Protein AF-A0A2G2GEZ8-F1 (afdb_monomer)

Sequence (129 aa):
MWFRANVLAQRPDFINDCNCSLCEKSGGAWGYFDTASVEVSGQTQPYIRQDMESPAIALHFCAKCGVTTHWVLIKKPKRTPSASKTCGVNMNIFDCADLAGVEIRFPEGRSWDGVGQYAYRKSPTIIGE

Foldseek 3Di:
DAPPPDQDPDAALAWEQEPAPVCVVLVATWRKDFLVSDDDDADWDWDFDPPAPDTQWTWIAHPPPRRTFKIAGPDQDPVCNVCNRMIITGCVSHDLVSQAQHKYFYWHNHPDNPDDDTDGPDDIDGRPD

Nearest PDB structures (foldseek):
  7sfz-assembly2_C  TM=4.928E-01  e=2.362E-01  Homo sapiens
  7sfz-assembly3_E  TM=4.846E-01  e=5.646E-01  Homo sapiens
  7sfz-assembly3_F  TM=4.576E-01  e=3.652E-01  Homo sapiens
  7sfz-assembly4_G  TM=4.411E-01  e=3.886E-01  Homo sapiens
  7sfz-assembly1_B  TM=4.085E-01  e=8.729E-01  Homo sapiens

Solvent-accessible surface area (backbone atoms only — not comparable to full-atom values): 7667 Å² total; per-residue (Å²): 136,77,80,72,55,71,78,72,92,65,75,45,88,40,28,41,45,30,56,16,75,68,31,53,76,52,65,39,26,33,24,63,44,51,49,92,79,57,85,83,86,78,68,65,42,77,46,66,70,80,93,47,98,74,64,49,48,32,42,29,20,34,73,86,78,63,52,54,46,35,35,42,62,76,48,76,42,88,89,43,63,84,55,56,50,41,26,32,38,30,51,76,67,46,60,68,80,78,44,50,72,32,39,37,35,28,40,33,38,68,86,46,90,84,64,91,79,70,55,64,75,50,84,66,48,52,38,89,113

Mean predicted aligned error: 5.28 Å

Secondary structure (DSSP, 8-state):
--------SS--SEEE---SHHHHHHT--EEEEEGGG----S-EEEE--SSSSS--EEEEEETTT--EEEEEESS--SS-GGGGGEEEEEGGGS-TTTTTTPEEEEEE-SS--SSS--EEEEEEEETT-

Structure (mmCIF, N/CA/C/O backbone):
data_AF-A0A2G2GEZ8-F1
#
_entry.id   AF-A0A2G2GEZ8-F1
#
loop_
_atom_site.group_PDB
_atom_site.id
_atom_site.type_symbol
_atom_site.label_atom_id
_atom_site.label_alt_id
_atom_site.label_comp_id
_atom_site.label_asym_id
_atom_site.label_entity_id
_atom_site.label_seq_id
_atom_site.pdbx_PDB_ins_code
_atom_site.Cartn_x
_atom_site.Cartn_y
_atom_site.Cartn_z
_atom_site.occupancy
_atom_site.B_iso_or_equiv
_atom_site.auth_seq_id
_atom_site.auth_comp_id
_atom_site.auth_asym_id
_atom_site.auth_atom_id
_atom_site.pdbx_PDB_model_num
ATOM 1 N N . MET A 1 1 ? -3.459 0.478 22.946 1.00 27.45 1 MET A N 1
ATOM 2 C CA . MET A 1 1 ? -4.716 0.756 22.223 1.00 27.45 1 MET A CA 1
ATOM 3 C C . MET A 1 1 ? -4.459 0.381 20.777 1.00 27.45 1 MET A C 1
ATOM 5 O O . MET A 1 1 ? -3.917 1.178 20.025 1.00 27.45 1 MET A O 1
ATOM 9 N N . TRP A 1 2 ? -4.656 -0.901 20.479 1.00 26.73 2 TRP A N 1
ATOM 10 C CA . TRP A 1 2 ? -4.484 -1.450 19.141 1.00 26.73 2 TRP A 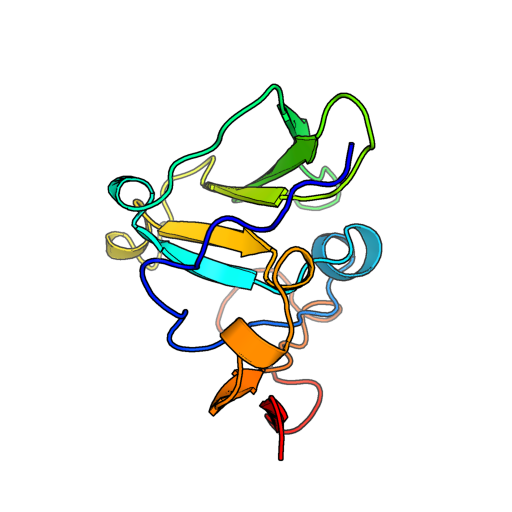CA 1
ATOM 11 C C . TRP A 1 2 ? -5.633 -0.944 18.277 1.00 26.73 2 TRP A C 1
ATOM 13 O O . TRP A 1 2 ? -6.767 -0.868 18.756 1.00 26.73 2 TRP A O 1
ATOM 23 N N . PHE A 1 3 ? -5.332 -0.576 17.036 1.00 35.69 3 PHE A N 1
ATOM 24 C CA . PHE A 1 3 ? -6.347 -0.478 16.002 1.00 35.69 3 PHE A CA 1
ATOM 25 C C . PHE A 1 3 ? -6.986 -1.867 15.924 1.00 35.69 3 PHE A C 1
ATOM 27 O O . PHE A 1 3 ? -6.358 -2.802 15.443 1.00 35.69 3 PHE A O 1
ATOM 34 N N . ARG A 1 4 ? -8.196 -2.037 16.467 1.00 40.06 4 ARG A N 1
ATOM 35 C CA . ARG A 1 4 ? -9.082 -3.069 15.932 1.00 40.06 4 ARG A CA 1
ATOM 36 C C . ARG A 1 4 ? -9.268 -2.648 14.488 1.00 40.06 4 ARG A C 1
ATOM 38 O O . ARG A 1 4 ? -9.786 -1.553 14.266 1.00 40.06 4 ARG A O 1
ATOM 45 N N . ALA A 1 5 ? -8.712 -3.420 13.561 1.00 44.69 5 ALA A N 1
ATOM 46 C CA . ALA A 1 5 ? -8.925 -3.210 12.147 1.00 44.69 5 ALA A CA 1
ATOM 47 C C . ALA A 1 5 ? -10.439 -3.092 11.961 1.00 44.69 5 ALA A C 1
ATOM 49 O O . ALA A 1 5 ? -11.186 -4.029 12.237 1.00 44.69 5 ALA A O 1
ATOM 50 N N . ASN A 1 6 ? -10.913 -1.884 11.658 1.00 50.84 6 ASN A N 1
ATOM 51 C CA . ASN A 1 6 ? -12.299 -1.714 11.275 1.00 50.84 6 ASN A CA 1
ATOM 52 C C . ASN A 1 6 ? -12.509 -2.639 10.077 1.00 50.84 6 ASN A C 1
ATOM 54 O O . ASN A 1 6 ? -11.678 -2.654 9.169 1.00 50.84 6 ASN A O 1
ATOM 58 N N . VAL A 1 7 ? -13.580 -3.427 10.136 1.00 56.88 7 VAL A N 1
ATOM 59 C CA . VAL A 1 7 ? -14.004 -4.365 9.094 1.00 56.88 7 VAL A CA 1
ATOM 60 C C . VAL A 1 7 ? -13.748 -3.759 7.714 1.00 56.88 7 VAL A C 1
ATOM 62 O O . VAL A 1 7 ? -14.213 -2.653 7.426 1.00 56.88 7 VAL A O 1
ATOM 65 N N . LEU A 1 8 ? -13.005 -4.476 6.866 1.00 67.06 8 LEU A N 1
ATOM 66 C CA . LEU A 1 8 ? -12.856 -4.119 5.457 1.00 67.06 8 LEU A CA 1
ATOM 67 C C . LEU A 1 8 ? -14.249 -4.094 4.823 1.00 67.06 8 LEU A C 1
ATOM 69 O O . LEU A 1 8 ? -14.863 -5.141 4.635 1.00 67.06 8 LEU A O 1
ATOM 73 N N . ALA A 1 9 ? -14.745 -2.904 4.474 1.00 76.00 9 ALA A N 1
ATOM 74 C CA . ALA A 1 9 ? -16.021 -2.765 3.769 1.00 76.00 9 ALA A CA 1
ATOM 75 C C . ALA A 1 9 ? -16.006 -3.506 2.418 1.00 76.00 9 ALA A C 1
ATOM 77 O O . ALA A 1 9 ? -17.037 -3.983 1.950 1.00 76.00 9 ALA A O 1
ATOM 78 N N . GLN A 1 10 ? -14.821 -3.624 1.816 1.00 84.44 10 GLN A N 1
ATOM 79 C CA . GLN A 1 10 ? -14.565 -4.382 0.603 1.00 84.44 10 GLN A CA 1
ATOM 80 C C . GLN A 1 10 ? -13.171 -5.017 0.683 1.00 84.44 10 GLN A C 1
ATOM 82 O O . GLN A 1 10 ? -12.206 -4.357 1.069 1.00 84.44 10 GLN A O 1
ATOM 87 N N . ARG A 1 11 ? -13.056 -6.292 0.296 1.00 91.31 11 ARG A N 1
ATOM 88 C CA . ARG A 1 11 ? -11.755 -6.957 0.121 1.00 91.31 11 ARG A CA 1
ATOM 89 C C . ARG A 1 11 ? -11.060 -6.445 -1.143 1.00 91.31 11 ARG A C 1
ATOM 91 O O . ARG A 1 11 ? -11.752 -6.151 -2.117 1.00 91.31 11 ARG A O 1
ATOM 98 N N . PRO A 1 12 ? -9.720 -6.363 -1.167 1.00 94.44 12 PRO A N 1
ATOM 99 C CA . PRO A 1 12 ? -9.024 -6.076 -2.411 1.00 94.44 12 PRO A CA 1
ATOM 100 C C . PRO A 1 12 ? -9.164 -7.260 -3.378 1.00 94.44 12 PRO A C 1
ATOM 102 O O . PRO A 1 12 ? -9.237 -8.410 -2.945 1.00 94.44 12 PRO A O 1
ATOM 105 N N . ASP A 1 13 ? -9.128 -6.987 -4.682 1.00 95.06 13 ASP A N 1
ATOM 106 C CA . ASP A 1 13 ? -9.143 -8.042 -5.707 1.00 95.06 13 ASP A CA 1
ATOM 107 C C . ASP A 1 13 ? -7.917 -8.967 -5.596 1.00 95.06 13 ASP A C 1
ATOM 109 O O . ASP A 1 13 ? -7.992 -10.164 -5.855 1.00 95.06 13 ASP A O 1
ATOM 113 N N . PHE A 1 14 ? -6.771 -8.395 -5.222 1.00 97.00 14 PHE A N 1
ATOM 114 C CA . PHE A 1 14 ? -5.518 -9.091 -4.950 1.00 97.00 14 PHE A CA 1
ATOM 115 C C . PHE A 1 14 ? -4.603 -8.207 -4.095 1.00 97.00 14 PHE A C 1
ATOM 117 O O . PHE A 1 14 ? -4.795 -6.991 -3.980 1.00 97.00 14 PHE A O 1
ATOM 124 N N . ILE A 1 15 ? -3.561 -8.816 -3.540 1.00 98.00 15 ILE A N 1
ATOM 125 C CA . ILE A 1 15 ? -2.523 -8.161 -2.746 1.00 98.00 15 ILE A CA 1
ATOM 126 C C . ILE A 1 15 ? -1.199 -8.259 -3.492 1.00 98.00 15 ILE A C 1
ATOM 128 O O . ILE A 1 15 ? -0.824 -9.335 -3.946 1.00 98.00 15 ILE A O 1
ATOM 132 N N . ASN A 1 16 ? -0.456 -7.159 -3.592 1.00 97.94 16 ASN A N 1
ATOM 133 C CA . ASN A 1 16 ? 0.929 -7.190 -4.063 1.00 97.94 16 ASN A 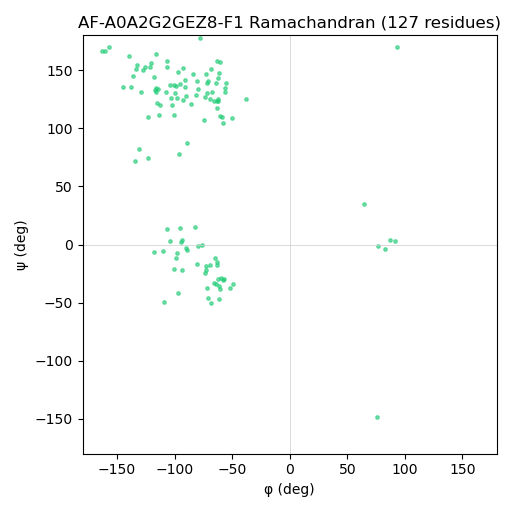CA 1
ATOM 134 C C . ASN A 1 16 ? 1.906 -7.133 -2.881 1.00 97.94 16 ASN A C 1
ATOM 136 O O . ASN A 1 16 ? 2.062 -6.083 -2.254 1.00 97.94 16 ASN A O 1
ATOM 140 N N . ASP A 1 17 ? 2.615 -8.236 -2.646 1.00 97.94 17 ASP A N 1
ATOM 141 C CA . ASP A 1 17 ? 3.770 -8.339 -1.745 1.00 97.94 17 ASP A CA 1
ATOM 142 C C . ASP A 1 17 ? 5.076 -8.203 -2.556 1.00 97.94 17 ASP A C 1
ATOM 144 O O . ASP A 1 17 ? 5.747 -9.172 -2.945 1.00 97.94 17 ASP A O 1
ATOM 148 N N . CYS A 1 18 ? 5.388 -6.952 -2.892 1.00 96.94 18 CYS A N 1
ATOM 149 C CA . CYS A 1 18 ? 6.550 -6.576 -3.690 1.00 96.94 18 CYS A CA 1
ATOM 150 C C . CYS A 1 18 ? 7.829 -6.537 -2.840 1.00 96.94 18 CYS A C 1
ATOM 152 O O . CYS A 1 18 ? 7.830 -6.014 -1.730 1.00 96.94 18 CYS A O 1
ATOM 154 N N . ASN A 1 19 ? 8.953 -6.997 -3.394 1.00 97.25 19 ASN A N 1
ATOM 155 C CA . ASN A 1 19 ? 10.255 -7.003 -2.709 1.00 97.25 19 ASN A CA 1
ATOM 156 C C . ASN A 1 19 ? 11.157 -5.788 -3.013 1.00 97.25 19 ASN A C 1
ATOM 158 O O . ASN A 1 19 ? 12.360 -5.839 -2.745 1.00 97.25 19 ASN A O 1
ATOM 162 N N . CYS A 1 20 ? 10.636 -4.706 -3.603 1.00 94.31 20 CYS A N 1
ATOM 163 C CA . CYS A 1 20 ? 11.450 -3.505 -3.799 1.00 94.31 20 CYS A CA 1
ATOM 164 C C . CYS A 1 20 ? 11.871 -2.907 -2.446 1.00 94.31 20 CYS A C 1
ATOM 166 O O . CYS A 1 20 ? 11.195 -3.103 -1.434 1.00 94.31 20 CYS A O 1
ATOM 168 N N . SER A 1 21 ? 12.953 -2.121 -2.435 1.00 93.94 21 SER A N 1
ATOM 169 C CA . SER A 1 21 ? 13.508 -1.533 -1.205 1.00 93.94 21 SER A CA 1
ATOM 170 C C . SER A 1 21 ? 12.470 -0.774 -0.370 1.00 93.94 21 SER A C 1
ATOM 172 O O . SER A 1 21 ? 12.512 -0.849 0.854 1.00 93.94 21 SER A O 1
ATOM 174 N N . LEU A 1 22 ? 11.531 -0.070 -1.012 1.00 94.75 22 LEU A N 1
ATOM 175 C CA . LEU A 1 22 ? 10.455 0.640 -0.322 1.00 94.75 22 LEU A CA 1
ATOM 176 C C . LEU A 1 22 ? 9.459 -0.328 0.334 1.00 94.75 22 LEU A C 1
ATOM 178 O O . LEU A 1 22 ? 9.148 -0.156 1.508 1.00 94.75 22 LEU A O 1
ATOM 182 N N . CYS A 1 23 ? 8.943 -1.318 -0.402 1.00 96.06 23 CYS A N 1
ATOM 183 C CA . CYS A 1 23 ? 7.882 -2.209 0.089 1.00 96.06 23 CYS A CA 1
ATOM 184 C C . CYS A 1 23 ? 8.405 -3.159 1.170 1.00 96.06 23 CYS A C 1
ATOM 186 O O . CYS A 1 23 ? 7.809 -3.251 2.239 1.00 96.06 23 CYS A O 1
ATOM 188 N N . GLU A 1 24 ? 9.565 -3.775 0.939 1.00 95.75 24 GLU A N 1
ATOM 189 C CA . GLU A 1 24 ? 10.181 -4.710 1.883 1.00 95.75 24 GLU A CA 1
ATOM 190 C C . GLU A 1 24 ? 10.509 -4.024 3.219 1.00 95.75 24 GLU A C 1
ATOM 192 O O . GLU A 1 24 ? 10.140 -4.519 4.281 1.00 95.75 24 GLU A O 1
ATOM 197 N N . LYS A 1 25 ? 11.130 -2.835 3.187 1.00 95.94 25 LYS A N 1
ATOM 198 C CA . LYS A 1 25 ? 11.514 -2.107 4.413 1.00 95.94 25 LYS A CA 1
ATOM 199 C C . LYS A 1 25 ? 10.336 -1.468 5.144 1.00 95.94 25 LYS A C 1
ATOM 201 O O . LYS A 1 25 ? 10.438 -1.220 6.340 1.00 95.94 25 LYS A O 1
ATOM 206 N N . SER A 1 26 ? 9.246 -1.171 4.439 1.00 96.56 26 SER A N 1
ATOM 207 C CA . SER A 1 26 ? 8.030 -0.615 5.048 1.00 96.56 26 SER A CA 1
ATOM 208 C C . SER A 1 26 ? 7.048 -1.688 5.525 1.00 96.56 26 SER A C 1
ATOM 210 O O . SER A 1 26 ? 6.039 -1.332 6.137 1.00 96.56 26 SER A O 1
ATOM 212 N N . GLY A 1 27 ? 7.326 -2.973 5.262 1.00 96.62 27 GLY A N 1
ATOM 213 C CA . GLY A 1 27 ? 6.413 -4.079 5.562 1.00 96.62 27 GLY A CA 1
ATOM 214 C C . GLY A 1 27 ? 5.112 -4.000 4.759 1.00 96.62 27 GLY A C 1
ATOM 215 O O . GLY A 1 27 ? 4.039 -4.295 5.290 1.00 96.62 27 GLY A O 1
ATOM 216 N N . GLY A 1 28 ? 5.190 -3.514 3.520 1.00 96.81 28 GLY A N 1
ATOM 217 C CA . GLY A 1 28 ? 4.031 -3.238 2.680 1.00 96.81 28 GLY A CA 1
ATOM 218 C C . GLY A 1 28 ? 3.550 -4.455 1.894 1.00 96.81 28 GLY A C 1
ATOM 219 O O . GLY A 1 28 ? 4.278 -4.957 1.041 1.00 96.81 28 GLY A O 1
ATOM 220 N N . ALA A 1 29 ? 2.294 -4.847 2.114 1.00 97.75 29 ALA A N 1
ATOM 221 C CA . ALA A 1 29 ? 1.546 -5.764 1.257 1.00 97.75 29 ALA A CA 1
ATOM 222 C C . ALA A 1 29 ? 0.265 -5.054 0.796 1.00 97.75 29 ALA A C 1
ATOM 224 O O . ALA A 1 29 ? -0.608 -4.757 1.605 1.00 97.75 29 ALA A O 1
ATOM 225 N N . TRP A 1 30 ? 0.167 -4.696 -0.484 1.00 97.81 30 TRP A N 1
ATOM 226 C CA . TRP A 1 30 ? -0.771 -3.654 -0.920 1.00 97.81 30 TRP A CA 1
ATOM 227 C C . TRP A 1 30 ? -2.036 -4.209 -1.565 1.00 97.81 30 TRP A C 1
ATOM 229 O O . TRP A 1 30 ? -1.950 -4.848 -2.613 1.00 97.81 30 TRP A O 1
ATOM 239 N N . GLY A 1 31 ? -3.193 -3.892 -0.983 1.00 96.25 31 GLY A N 1
ATOM 240 C CA . GLY A 1 31 ? -4.495 -3.949 -1.652 1.00 96.25 31 GLY A CA 1
ATOM 241 C C . GLY A 1 31 ? -4.813 -2.594 -2.287 1.00 96.25 31 GLY A C 1
ATOM 242 O O . GLY A 1 31 ? -4.481 -1.561 -1.704 1.00 96.25 31 GLY A O 1
ATOM 243 N N . TYR A 1 32 ? -5.416 -2.583 -3.474 1.00 94.19 32 TYR A N 1
ATOM 244 C CA . TYR A 1 32 ? -5.619 -1.371 -4.276 1.00 94.19 32 TYR A CA 1
ATOM 245 C C . TYR A 1 32 ? -7.083 -0.941 -4.265 1.00 94.19 32 TYR A C 1
ATOM 247 O O . TYR A 1 32 ? -7.964 -1.755 -4.525 1.00 94.19 32 TYR A O 1
ATOM 255 N N . PHE A 1 33 ? -7.327 0.342 -4.008 1.00 91.75 33 PHE A N 1
ATOM 256 C CA . PHE A 1 33 ? -8.673 0.902 -3.869 1.00 91.75 33 PHE A CA 1
ATOM 257 C C . PHE A 1 33 ? -8.767 2.268 -4.549 1.00 91.75 33 PHE A C 1
ATOM 259 O O . PHE A 1 33 ? -7.745 2.916 -4.802 1.00 91.75 33 PHE A O 1
ATOM 266 N N . ASP A 1 34 ? -9.990 2.728 -4.822 1.00 89.62 34 ASP A N 1
ATOM 267 C CA . ASP A 1 34 ? -10.204 4.142 -5.123 1.00 89.62 34 ASP A CA 1
ATOM 268 C C . ASP A 1 34 ? -9.937 4.952 -3.846 1.00 89.62 34 ASP A C 1
ATOM 270 O O . ASP A 1 34 ? -10.451 4.647 -2.773 1.00 89.62 34 ASP A O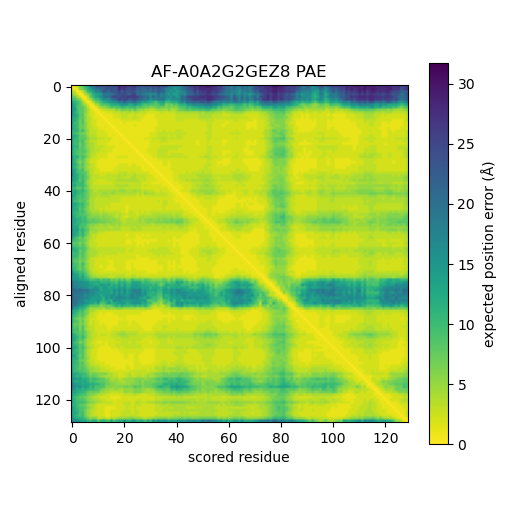 1
ATOM 274 N N . THR A 1 35 ? -9.137 6.007 -3.952 1.00 87.06 35 THR A N 1
ATOM 275 C CA . THR A 1 35 ? -8.902 6.967 -2.866 1.00 87.06 35 THR A CA 1
ATOM 276 C C . THR A 1 35 ? -10.189 7.468 -2.211 1.00 87.06 35 THR A C 1
ATOM 278 O O . THR A 1 35 ? -10.193 7.688 -1.006 1.00 87.06 35 THR A O 1
ATOM 281 N N . ALA A 1 36 ? -11.281 7.623 -2.965 1.00 87.31 36 ALA A N 1
ATOM 282 C CA . ALA A 1 36 ? -12.569 8.060 -2.434 1.00 87.31 36 ALA A CA 1
ATOM 283 C C . ALA A 1 36 ? -13.294 6.985 -1.602 1.00 87.31 36 ALA A C 1
ATOM 285 O O . ALA A 1 36 ? -14.195 7.331 -0.841 1.00 87.31 36 ALA A O 1
ATOM 286 N N . SER A 1 37 ? -12.923 5.705 -1.728 1.00 86.62 37 SER A N 1
ATOM 287 C CA . SER A 1 37 ? -13.494 4.607 -0.934 1.00 86.62 37 SER A CA 1
ATOM 288 C C . SER A 1 37 ? -12.674 4.273 0.314 1.00 86.62 37 SER A C 1
ATOM 290 O O . SER A 1 37 ? -13.013 3.328 1.023 1.00 86.62 37 SER A O 1
ATOM 292 N N . VAL A 1 38 ? -11.584 5.001 0.576 1.00 88.56 38 VAL A N 1
ATOM 293 C CA . VAL A 1 38 ? -10.696 4.760 1.718 1.00 88.56 38 VAL A CA 1
ATOM 294 C C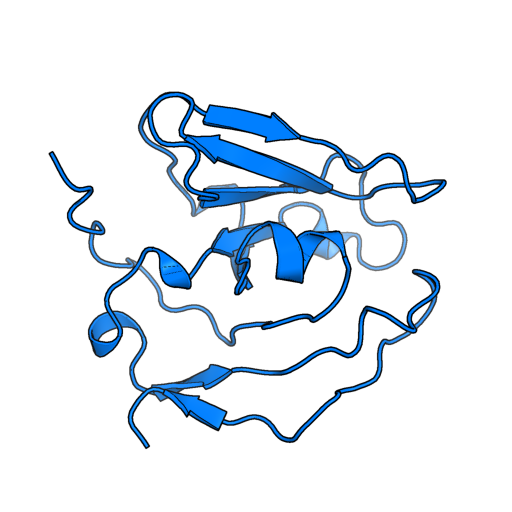 . VAL A 1 38 ? -10.780 5.922 2.696 1.00 88.56 38 VAL A C 1
ATOM 296 O O . VAL A 1 38 ? -10.427 7.055 2.377 1.00 88.56 38 VAL A O 1
ATOM 299 N N . GLU A 1 39 ? -11.187 5.618 3.925 1.00 89.12 39 GLU A N 1
ATOM 300 C CA . GLU A 1 39 ? -11.141 6.554 5.043 1.00 89.12 39 GLU A CA 1
ATOM 301 C C . GLU A 1 39 ? -9.915 6.269 5.917 1.00 89.12 39 GLU A C 1
ATOM 303 O O . GLU A 1 39 ? -9.670 5.133 6.328 1.00 89.12 39 GLU A O 1
ATOM 308 N N . VAL A 1 40 ? -9.138 7.311 6.220 1.00 88.56 40 VAL A N 1
ATOM 309 C CA . VAL A 1 40 ? -7.969 7.221 7.101 1.00 88.56 40 VAL A CA 1
ATOM 310 C C . VAL A 1 40 ? -8.240 8.023 8.364 1.00 88.56 40 VAL A C 1
ATOM 312 O O . VAL A 1 40 ? -8.282 9.251 8.342 1.00 88.56 40 VAL A O 1
ATOM 315 N N . SER A 1 41 ? -8.379 7.324 9.486 1.00 86.88 41 SER A N 1
ATOM 316 C CA . SER A 1 41 ? -8.528 7.942 10.802 1.00 86.88 41 SER A CA 1
ATOM 317 C C . SER A 1 41 ? -7.184 8.052 11.529 1.00 86.88 41 SER A C 1
ATOM 319 O O . SER A 1 41 ? -6.415 7.088 11.576 1.00 86.88 41 SER A O 1
ATOM 321 N N . GLY A 1 42 ? -6.944 9.189 12.182 1.00 90.06 42 GLY A N 1
ATOM 322 C CA . GLY A 1 42 ? -5.730 9.443 12.961 1.00 90.06 42 GLY A CA 1
ATOM 323 C C . GLY A 1 42 ? -4.623 10.147 12.169 1.00 90.06 42 GLY A C 1
ATOM 324 O O . GLY A 1 42 ? -4.699 10.329 10.958 1.00 90.06 42 GLY A O 1
ATOM 325 N N . GLN A 1 43 ? -3.583 10.588 12.879 1.00 94.12 43 GLN A N 1
ATOM 326 C CA . GLN A 1 43 ? -2.482 11.343 12.279 1.00 94.12 43 GLN A CA 1
ATOM 327 C C . GLN A 1 43 ? -1.466 10.416 11.606 1.00 94.12 43 GLN A C 1
ATOM 329 O O . GLN A 1 43 ? -0.937 9.488 12.229 1.00 94.12 43 GLN A O 1
ATOM 334 N N . THR A 1 44 ? -1.145 10.713 10.346 1.00 96.94 44 THR A N 1
ATOM 335 C CA . THR A 1 44 ? -0.096 10.024 9.586 1.00 96.94 44 THR A CA 1
ATOM 336 C C . THR A 1 44 ? 0.987 10.996 9.136 1.00 96.94 44 THR A C 1
ATOM 338 O O . THR A 1 44 ? 0.750 12.199 9.037 1.00 96.94 44 THR A O 1
ATOM 341 N N . GLN A 1 45 ? 2.180 10.466 8.882 1.00 97.88 45 GLN A N 1
ATOM 342 C CA . GLN A 1 45 ? 3.300 11.192 8.290 1.00 97.88 45 GLN A CA 1
ATOM 343 C C . GLN A 1 45 ? 3.648 10.572 6.932 1.00 97.88 45 GLN A C 1
ATOM 345 O O . GLN A 1 45 ? 3.701 9.342 6.839 1.00 97.88 45 GLN A O 1
ATOM 350 N N . PRO A 1 46 ? 3.861 11.384 5.882 1.00 97.56 46 PRO A N 1
ATOM 351 C CA . PRO A 1 46 ? 4.275 10.889 4.580 1.00 97.56 46 PRO A CA 1
ATOM 352 C C . PRO A 1 46 ? 5.795 10.697 4.501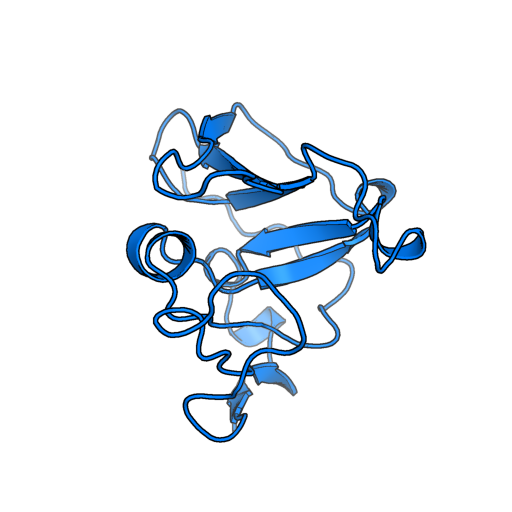 1.00 97.56 46 PRO A C 1
ATOM 354 O O . PRO A 1 46 ? 6.579 11.480 5.036 1.00 97.56 46 PRO A O 1
ATOM 357 N N . TYR A 1 47 ? 6.213 9.696 3.736 1.00 97.19 47 TYR A N 1
ATOM 358 C CA . TYR A 1 47 ? 7.584 9.479 3.299 1.00 97.19 47 TYR A CA 1
ATOM 359 C C . TYR A 1 47 ? 7.615 9.281 1.784 1.00 97.19 47 TYR A C 1
ATOM 361 O O . TYR A 1 47 ? 6.864 8.477 1.230 1.00 97.19 47 TYR A O 1
ATOM 369 N N . ILE A 1 48 ? 8.507 10.002 1.107 1.00 95.88 48 ILE A N 1
ATOM 370 C CA . ILE A 1 48 ? 8.765 9.841 -0.324 1.00 95.88 48 ILE A CA 1
ATOM 371 C C . ILE A 1 48 ? 10.198 9.342 -0.468 1.00 95.88 48 ILE A C 1
ATOM 373 O O . ILE A 1 48 ? 11.141 9.987 -0.007 1.00 95.88 48 ILE A O 1
ATOM 377 N N . ARG A 1 49 ? 10.355 8.180 -1.105 1.00 92.00 49 ARG A N 1
ATOM 378 C CA . ARG A 1 49 ? 11.668 7.580 -1.357 1.00 92.00 49 ARG A CA 1
ATOM 379 C C . ARG A 1 49 ? 12.527 8.488 -2.245 1.00 92.00 49 ARG A C 1
ATOM 381 O O . ARG A 1 49 ? 12.009 9.116 -3.165 1.00 92.00 49 ARG A O 1
ATOM 388 N N . GLN A 1 50 ? 13.830 8.525 -1.982 1.00 90.62 50 GLN A N 1
ATOM 389 C CA . GLN A 1 50 ? 14.796 9.371 -2.705 1.00 90.62 50 GLN A CA 1
ATOM 390 C C . GLN A 1 50 ? 15.763 8.573 -3.591 1.00 90.62 50 GLN A C 1
ATOM 392 O O . GLN A 1 50 ? 16.533 9.150 -4.346 1.00 90.62 50 GLN A O 1
ATOM 397 N N . ASP A 1 51 ? 15.710 7.245 -3.528 1.00 87.88 51 ASP A N 1
ATOM 398 C CA . ASP A 1 51 ? 16.521 6.314 -4.323 1.00 87.88 51 ASP A CA 1
ATOM 399 C C . ASP A 1 51 ? 15.949 6.069 -5.735 1.00 87.88 51 ASP A C 1
ATOM 401 O O . ASP A 1 51 ? 16.332 5.114 -6.403 1.00 87.88 51 ASP A O 1
ATOM 405 N N . MET A 1 52 ? 15.015 6.908 -6.194 1.00 82.38 52 MET A N 1
ATOM 406 C CA . MET A 1 52 ? 14.405 6.841 -7.523 1.00 82.38 52 MET A CA 1
ATOM 407 C C . MET A 1 52 ? 14.290 8.253 -8.100 1.00 82.38 52 MET A C 1
ATOM 409 O O . MET A 1 52 ? 13.830 9.155 -7.407 1.00 82.38 52 MET A O 1
ATOM 413 N N . GLU A 1 53 ? 14.649 8.444 -9.373 1.00 83.94 53 GLU A N 1
ATOM 414 C CA . GLU A 1 53 ? 14.612 9.761 -10.036 1.00 83.94 53 GLU A CA 1
ATOM 415 C C . GLU A 1 53 ? 13.196 10.362 -10.061 1.00 83.94 53 GLU A C 1
ATOM 417 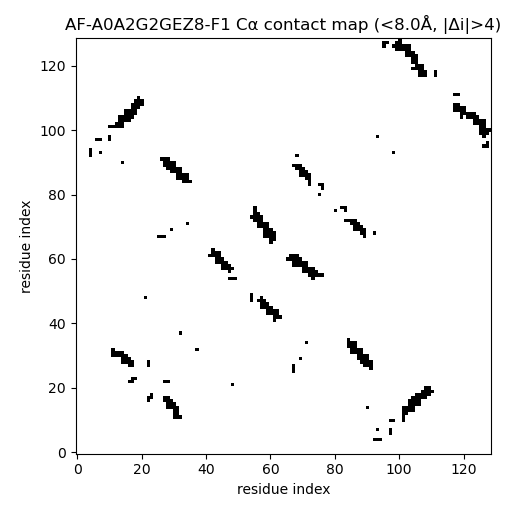O O . GLU A 1 53 ? 12.989 11.558 -9.857 1.00 83.94 53 GLU A O 1
ATOM 422 N N . SER A 1 54 ? 12.185 9.515 -10.273 1.00 83.88 54 SER A N 1
ATOM 423 C CA . SER A 1 54 ? 10.789 9.937 -10.281 1.00 83.88 54 SER A CA 1
ATOM 424 C C . SER A 1 54 ? 9.918 9.037 -9.401 1.00 83.88 54 SER A C 1
ATOM 426 O O . SER A 1 54 ? 9.206 8.179 -9.932 1.00 83.88 54 SER A O 1
ATOM 428 N N . PRO A 1 55 ? 9.883 9.269 -8.076 1.00 87.38 55 PRO A N 1
ATOM 429 C CA . PRO A 1 55 ? 8.972 8.554 -7.196 1.00 87.38 55 PRO A CA 1
ATOM 430 C C . PRO A 1 55 ? 7.518 8.886 -7.560 1.00 87.38 55 PRO A C 1
ATOM 432 O O . PRO A 1 55 ? 7.179 10.032 -7.878 1.00 87.38 55 PRO A O 1
ATOM 435 N N . ALA A 1 56 ? 6.665 7.862 -7.541 1.00 87.31 56 ALA A N 1
ATOM 436 C CA . ALA A 1 56 ? 5.253 7.972 -7.908 1.00 87.31 56 ALA A CA 1
ATOM 437 C C . ALA A 1 56 ? 4.313 8.054 -6.698 1.00 87.31 56 ALA A C 1
ATOM 439 O O . ALA A 1 56 ? 3.195 8.549 -6.838 1.00 87.31 56 ALA A O 1
ATOM 440 N N . ILE A 1 57 ? 4.764 7.597 -5.524 1.00 92.44 57 ILE A N 1
ATOM 441 C CA . ILE A 1 57 ? 3.940 7.478 -4.319 1.00 92.44 57 ILE A CA 1
ATOM 442 C C . ILE A 1 57 ? 4.571 8.167 -3.106 1.00 92.44 57 ILE A C 1
ATOM 444 O O . ILE A 1 57 ? 5.797 8.223 -2.985 1.00 92.44 57 ILE A O 1
ATOM 448 N N . ALA A 1 58 ? 3.717 8.640 -2.202 1.00 95.88 58 ALA A N 1
ATOM 449 C CA . ALA A 1 58 ? 4.056 8.934 -0.815 1.00 95.88 58 ALA A CA 1
ATOM 450 C C . ALA A 1 58 ? 3.501 7.811 0.061 1.00 95.88 58 ALA A C 1
ATOM 452 O O . ALA A 1 58 ? 2.316 7.491 -0.016 1.00 95.88 58 ALA A O 1
ATOM 453 N N . LEU A 1 59 ? 4.361 7.213 0.876 1.00 97.06 59 LEU A N 1
ATOM 454 C CA . LEU A 1 59 ? 4.012 6.162 1.821 1.00 97.06 59 LEU A CA 1
ATOM 455 C C . LEU A 1 59 ? 3.692 6.795 3.175 1.00 97.06 59 LEU A C 1
ATOM 457 O O . LEU A 1 59 ? 4.503 7.538 3.719 1.00 97.06 59 LEU A O 1
ATOM 461 N N . HIS A 1 60 ? 2.511 6.523 3.709 1.00 97.81 60 HIS A N 1
ATOM 462 C CA . HIS A 1 60 ? 2.028 7.060 4.971 1.00 97.81 60 HIS A CA 1
ATOM 463 C C . HIS A 1 60 ? 2.175 6.035 6.093 1.00 97.81 60 HIS A C 1
ATOM 465 O O . HIS A 1 60 ? 1.843 4.856 5.943 1.00 97.81 60 HIS A O 1
ATOM 471 N N . PHE A 1 61 ? 2.623 6.513 7.250 1.00 97.75 61 PHE A N 1
ATOM 472 C CA . PHE A 1 61 ? 2.728 5.728 8.476 1.00 97.75 61 PHE A CA 1
ATOM 473 C C . PHE A 1 61 ? 2.140 6.484 9.668 1.00 97.75 61 PHE A C 1
AT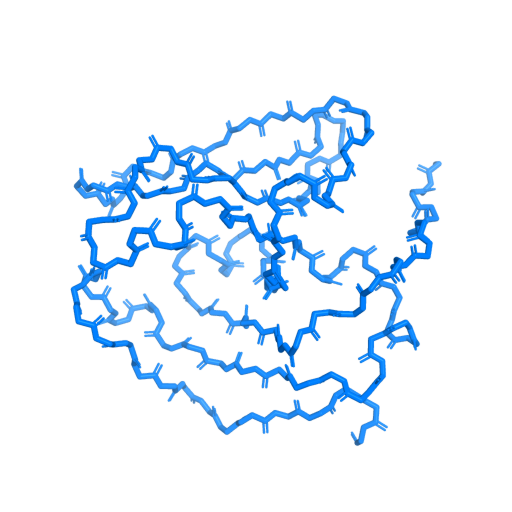OM 475 O O . PHE A 1 61 ? 2.070 7.715 9.675 1.00 97.75 61 PHE A O 1
ATOM 482 N N . CYS A 1 62 ? 1.688 5.752 10.684 1.00 96.38 62 CYS A N 1
ATOM 483 C CA . CYS A 1 62 ? 1.145 6.337 11.906 1.00 96.38 62 CYS A CA 1
ATOM 484 C C . CYS A 1 62 ? 2.216 7.166 12.628 1.00 96.38 62 CYS A C 1
ATOM 486 O O . CYS A 1 62 ? 3.266 6.638 12.996 1.00 96.38 62 CYS A O 1
ATOM 488 N N . ALA A 1 63 ? 1.918 8.435 12.917 1.00 95.25 63 ALA A N 1
ATOM 489 C CA . ALA A 1 63 ? 2.857 9.346 13.580 1.00 95.25 63 ALA A CA 1
ATOM 490 C C . ALA A 1 63 ? 3.240 8.908 15.009 1.00 95.25 63 ALA A C 1
ATOM 492 O O . ALA A 1 63 ? 4.223 9.389 15.562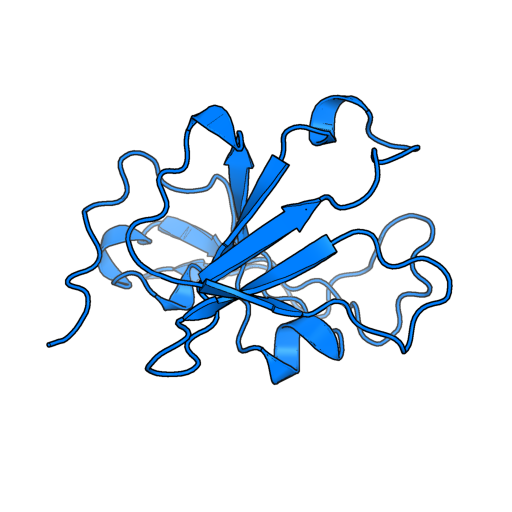 1.00 95.25 63 ALA A O 1
ATOM 493 N N . LYS A 1 64 ? 2.454 8.009 15.619 1.00 95.44 64 LYS A N 1
ATOM 494 C CA . LYS A 1 64 ? 2.637 7.554 17.003 1.00 95.44 64 LYS A CA 1
ATOM 495 C C . LYS A 1 64 ? 3.395 6.232 17.123 1.00 95.44 64 LYS A C 1
ATOM 497 O O . LYS A 1 64 ? 4.192 6.086 18.040 1.00 95.44 64 LYS A O 1
ATOM 502 N N . CYS A 1 65 ? 3.109 5.256 16.261 1.00 95.12 65 CYS A N 1
ATOM 503 C CA . CYS A 1 65 ? 3.693 3.911 16.359 1.00 95.12 65 CYS A CA 1
ATOM 504 C C . CYS A 1 65 ? 4.558 3.509 15.159 1.00 95.12 65 CYS A C 1
ATOM 506 O O . CYS A 1 65 ? 5.158 2.442 15.195 1.00 95.12 65 CYS A O 1
ATOM 508 N N . GLY A 1 66 ? 4.613 4.318 14.098 1.00 95.50 66 GLY A N 1
ATOM 509 C CA . GLY A 1 66 ? 5.423 4.030 12.913 1.00 95.50 66 GLY A CA 1
ATOM 510 C C . GLY A 1 66 ? 4.846 2.974 11.967 1.00 95.50 66 GLY A C 1
ATOM 511 O O . GLY A 1 66 ? 5.447 2.717 10.932 1.00 95.50 66 GLY A O 1
ATOM 512 N N . VAL A 1 67 ? 3.686 2.377 12.269 1.00 96.38 67 VAL A N 1
ATOM 513 C CA . VAL A 1 67 ? 3.054 1.378 11.390 1.00 96.38 67 VAL A CA 1
ATOM 514 C C . VAL A 1 67 ? 2.690 2.011 10.048 1.00 96.38 67 VAL A C 1
ATOM 516 O O . VAL A 1 67 ? 1.944 2.991 10.005 1.00 96.38 67 VAL A O 1
ATOM 519 N N . THR A 1 68 ? 3.195 1.427 8.963 1.00 97.56 68 THR A N 1
ATOM 520 C CA . THR A 1 68 ? 2.844 1.767 7.581 1.00 97.56 68 THR A CA 1
ATOM 521 C C . THR A 1 68 ? 1.388 1.416 7.296 1.00 97.56 68 THR A C 1
ATOM 523 O O . THR A 1 68 ? 1.004 0.253 7.430 1.00 97.56 68 THR A O 1
ATOM 526 N N . THR A 1 69 ? 0.588 2.391 6.861 1.00 96.44 69 THR A N 1
ATOM 527 C CA . THR A 1 69 ? -0.860 2.207 6.670 1.00 96.44 69 THR A CA 1
ATOM 528 C C . THR A 1 69 ? -1.272 2.184 5.208 1.00 96.44 69 THR A C 1
ATOM 530 O O . THR A 1 69 ? -1.995 1.286 4.794 1.00 96.44 69 THR A O 1
ATOM 533 N N . HIS A 1 70 ? -0.835 3.153 4.412 1.00 96.75 70 HIS A N 1
ATOM 534 C CA . HIS A 1 70 ? -1.247 3.279 3.017 1.00 96.75 70 HIS A CA 1
ATOM 535 C C . HIS A 1 70 ? -0.214 4.072 2.220 1.00 96.75 70 HIS A C 1
ATOM 537 O O . HIS A 1 70 ? 0.685 4.687 2.788 1.00 96.75 70 HIS A O 1
ATOM 543 N N . TRP A 1 71 ? -0.346 4.091 0.903 1.00 96.75 71 TRP A N 1
ATOM 544 C CA . TRP A 1 71 ? 0.323 5.060 0.051 1.00 96.75 71 TRP A CA 1
ATOM 545 C C . TRP A 1 71 ? -0.687 5.786 -0.826 1.00 96.75 71 TRP A C 1
ATOM 547 O O . TRP A 1 71 ? -1.734 5.244 -1.181 1.00 96.75 71 TRP A O 1
ATOM 557 N N . VAL A 1 72 ? -0.340 7.010 -1.209 1.00 94.25 72 VAL A N 1
ATOM 558 C CA . VAL A 1 72 ? -1.090 7.819 -2.176 1.00 94.25 72 VAL A CA 1
ATOM 559 C C . VAL A 1 72 ? -0.193 8.185 -3.349 1.00 94.25 72 VAL A C 1
ATOM 561 O O . VAL A 1 72 ? 1.030 8.270 -3.210 1.00 94.25 72 VAL A O 1
ATOM 564 N N . LEU A 1 73 ? -0.787 8.409 -4.519 1.00 91.88 73 LEU A N 1
ATOM 565 C CA . LEU A 1 73 ? -0.056 8.918 -5.676 1.00 91.88 73 LEU A CA 1
ATOM 566 C C . LEU A 1 73 ? 0.312 10.390 -5.467 1.00 91.88 73 LEU A C 1
ATOM 568 O O . LEU A 1 73 ? -0.547 11.216 -5.172 1.00 91.88 73 LEU A O 1
ATOM 572 N N . ILE A 1 74 ? 1.582 10.729 -5.689 1.00 90.00 74 ILE A N 1
ATOM 573 C CA . ILE A 1 74 ? 2.073 12.123 -5.683 1.00 90.00 74 ILE A CA 1
ATOM 574 C C . ILE A 1 74 ? 2.204 12.709 -7.090 1.00 90.00 74 ILE A C 1
ATOM 576 O O . ILE A 1 74 ? 2.412 13.909 -7.261 1.00 90.00 74 ILE A O 1
ATOM 580 N N . LYS A 1 75 ? 2.096 11.864 -8.119 1.00 80.19 75 LYS A N 1
ATOM 581 C CA . LYS A 1 75 ? 2.112 12.256 -9.530 1.00 80.19 75 LYS A CA 1
ATOM 582 C C . LYS A 1 75 ? 1.016 11.500 -10.266 1.00 80.19 75 LYS A C 1
ATOM 584 O O . LYS A 1 75 ? 0.773 10.329 -9.983 1.00 80.19 75 LYS A O 1
ATOM 589 N N . LYS A 1 76 ? 0.394 12.138 -11.262 1.00 71.81 76 LYS A N 1
ATOM 590 C CA . LYS A 1 76 ? -0.540 11.442 -12.154 1.00 71.81 76 LYS A CA 1
ATOM 591 C C . LYS A 1 76 ? 0.218 10.347 -12.924 1.00 71.81 76 LYS A C 1
ATOM 593 O O . LYS A 1 76 ? 1.199 10.672 -13.602 1.00 71.81 76 LYS A O 1
ATOM 598 N N . PRO A 1 77 ? -0.210 9.075 -12.854 1.00 68.62 77 PRO A N 1
ATOM 599 C CA . PRO A 1 77 ? 0.427 8.008 -13.604 1.00 68.62 77 PRO A CA 1
ATOM 600 C C . PRO A 1 77 ? 0.264 8.270 -15.104 1.00 68.62 77 PRO A C 1
ATOM 602 O O . PRO A 1 77 ? -0.848 8.307 -15.623 1.00 68.62 77 PRO A O 1
ATOM 605 N N . LYS A 1 78 ? 1.386 8.459 -15.811 1.00 62.25 78 LYS A N 1
ATOM 606 C CA . LYS A 1 78 ? 1.387 8.795 -17.247 1.00 62.25 78 LYS A CA 1
ATOM 607 C C . LYS A 1 78 ? 0.834 7.667 -18.124 1.00 62.25 78 LYS A C 1
ATOM 609 O O . LYS A 1 78 ? 0.238 7.934 -19.157 1.00 62.25 78 LYS A O 1
ATOM 614 N N . ARG A 1 79 ? 1.056 6.411 -17.721 1.00 59.22 79 ARG A N 1
ATOM 615 C CA . ARG A 1 79 ? 0.722 5.212 -18.513 1.00 59.22 79 ARG A CA 1
ATOM 616 C C . ARG A 1 79 ? -0.649 4.626 -18.192 1.00 59.22 79 ARG A C 1
ATOM 618 O O . ARG A 1 79 ? -1.218 3.931 -19.019 1.00 59.22 79 ARG A O 1
ATOM 625 N N . THR A 1 80 ? -1.179 4.922 -17.012 1.00 57.41 80 THR A N 1
ATOM 626 C CA . THR A 1 80 ? -2.481 4.435 -16.550 1.00 57.41 80 THR A CA 1
ATOM 627 C C . THR A 1 80 ? -3.258 5.598 -15.942 1.00 57.41 80 THR A C 1
ATOM 629 O O . THR A 1 80 ? -3.400 5.660 -14.723 1.00 57.41 80 THR A O 1
ATOM 632 N N . PRO A 1 81 ? -3.750 6.555 -16.754 1.00 56.62 81 PRO A N 1
ATOM 633 C CA . PRO A 1 81 ? -4.465 7.724 -16.241 1.00 56.62 81 PRO A CA 1
ATOM 634 C C . PRO A 1 81 ? -5.687 7.359 -15.387 1.00 56.62 81 PRO A C 1
ATOM 636 O O . PRO A 1 81 ? -6.011 8.082 -14.447 1.00 56.62 81 PRO A O 1
ATOM 639 N N . SER A 1 82 ? -6.328 6.217 -15.659 1.00 59.12 82 SER A N 1
ATOM 640 C CA . SER A 1 82 ? -7.404 5.654 -14.832 1.00 59.12 82 SER A CA 1
ATOM 641 C C . SER A 1 82 ? -6.954 5.294 -13.412 1.00 59.12 82 SER A C 1
ATOM 643 O O . SER A 1 82 ? -7.733 5.442 -12.480 1.00 59.12 82 SER A O 1
ATOM 645 N N . ALA A 1 83 ? -5.685 4.927 -13.218 1.00 63.41 83 ALA A N 1
ATOM 646 C CA . ALA A 1 83 ? -5.110 4.660 -11.902 1.00 63.41 83 ALA A CA 1
ATOM 647 C C . ALA A 1 83 ? -4.804 5.942 -11.108 1.00 63.41 83 ALA A C 1
ATOM 649 O O . ALA A 1 83 ? -4.310 5.864 -9.993 1.00 63.41 83 ALA A O 1
ATOM 650 N N . SER A 1 84 ? -5.070 7.139 -11.655 1.00 66.81 84 SER A N 1
ATOM 651 C CA . SER A 1 84 ? -4.788 8.416 -10.976 1.00 66.81 84 SER A CA 1
ATOM 652 C C . SER A 1 84 ? -5.564 8.636 -9.675 1.00 66.81 84 SER A C 1
ATOM 654 O O . SER A 1 84 ? -5.184 9.513 -8.903 1.00 66.81 84 SER A O 1
ATOM 656 N N . LYS A 1 85 ? -6.612 7.844 -9.431 1.00 77.19 85 LYS A N 1
ATOM 657 C CA . LYS A 1 85 ? -7.407 7.839 -8.196 1.00 77.19 85 LYS A CA 1
ATOM 658 C C . LYS A 1 85 ? -7.141 6.612 -7.325 1.00 77.19 85 LYS A C 1
ATOM 660 O O . LYS A 1 85 ? -7.921 6.321 -6.432 1.00 77.19 85 LYS A O 1
ATOM 665 N N . THR A 1 86 ? -6.081 5.858 -7.593 1.00 87.56 86 THR A N 1
ATOM 666 C CA . THR A 1 86 ? -5.775 4.647 -6.833 1.00 87.56 86 THR A CA 1
ATOM 667 C C . THR A 1 86 ? -4.865 4.966 -5.653 1.00 87.56 86 THR A C 1
ATOM 669 O O . THR A 1 86 ? -3.861 5.667 -5.802 1.00 87.56 86 THR A O 1
ATOM 672 N N . CYS A 1 87 ? -5.186 4.408 -4.492 1.00 92.81 87 CYS A N 1
ATOM 673 C CA . CYS A 1 87 ? -4.266 4.266 -3.369 1.00 92.81 87 CYS A CA 1
ATOM 674 C C . CYS A 1 87 ? -4.029 2.784 -3.083 1.00 92.81 87 CYS A C 1
ATOM 676 O O . CYS A 1 87 ? -4.777 1.916 -3.544 1.00 92.81 87 CYS A O 1
ATOM 678 N N . GLY A 1 88 ? -2.978 2.495 -2.325 1.00 94.94 88 GLY A N 1
ATOM 679 C CA . GLY A 1 88 ? -2.763 1.161 -1.788 1.00 94.94 88 GLY A CA 1
ATOM 680 C C . GLY A 1 88 ? -2.818 1.194 -0.282 1.00 94.94 88 GLY A C 1
ATOM 681 O O . GLY A 1 88 ? -2.167 2.025 0.345 1.00 94.94 88 GLY A O 1
ATOM 682 N N . VAL A 1 89 ? -3.582 0.280 0.289 1.00 96.38 89 VAL A N 1
ATOM 683 C CA . VAL A 1 89 ? -3.711 0.103 1.732 1.00 96.38 89 VAL A CA 1
ATOM 684 C C . VAL A 1 89 ? -2.893 -1.124 2.130 1.00 96.38 89 VAL A C 1
ATOM 686 O O . VAL A 1 89 ? -2.877 -2.127 1.413 1.00 96.38 89 VAL A O 1
ATOM 689 N N . ASN A 1 90 ? -2.156 -1.032 3.236 1.00 97.12 90 ASN A N 1
ATOM 690 C CA . ASN A 1 90 ? -1.321 -2.121 3.726 1.00 97.12 90 ASN A CA 1
ATOM 691 C C . ASN A 1 90 ? -2.204 -3.199 4.354 1.00 97.12 90 ASN A C 1
ATOM 693 O O . ASN A 1 90 ? -2.734 -3.010 5.442 1.00 97.12 90 ASN A O 1
ATOM 697 N N . MET A 1 91 ? -2.354 -4.332 3.684 1.00 96.19 91 MET A N 1
ATOM 698 C CA . MET A 1 91 ? -3.206 -5.430 4.130 1.00 96.19 91 MET A CA 1
ATOM 699 C C . MET A 1 91 ? -2.662 -6.140 5.373 1.00 96.19 91 MET A C 1
ATOM 701 O O . MET A 1 91 ? -3.436 -6.752 6.097 1.00 96.19 91 MET A O 1
ATOM 705 N N . ASN A 1 92 ? -1.377 -5.965 5.703 1.00 95.06 92 ASN A N 1
ATOM 706 C CA . ASN A 1 92 ? -0.785 -6.501 6.935 1.00 95.06 92 ASN A CA 1
ATOM 707 C C . ASN A 1 92 ? -1.370 -5.892 8.226 1.00 95.06 92 ASN A C 1
ATOM 709 O O . ASN A 1 92 ? -1.073 -6.388 9.310 1.00 95.06 92 ASN A O 1
ATOM 713 N N . ILE A 1 93 ? -2.156 -4.809 8.141 1.00 93.19 93 ILE A N 1
ATOM 714 C CA . ILE A 1 93 ? -2.812 -4.196 9.311 1.00 93.19 93 ILE A CA 1
ATOM 715 C C . ILE A 1 93 ? -4.209 -4.776 9.593 1.00 93.19 93 ILE A C 1
ATOM 717 O O . ILE A 1 93 ? -4.835 -4.360 10.566 1.00 93.19 93 ILE A O 1
ATOM 721 N N . PHE A 1 94 ? -4.698 -5.690 8.749 1.00 91.62 94 PHE A N 1
ATOM 722 C CA . PHE A 1 94 ? -5.992 -6.362 8.891 1.00 91.62 94 PHE A CA 1
ATOM 723 C C . PHE A 1 94 ? -5.812 -7.814 9.333 1.00 91.62 94 PHE A C 1
ATOM 725 O O . PHE A 1 94 ? -4.754 -8.415 9.132 1.00 91.62 94 PHE A O 1
ATOM 732 N N . ASP A 1 95 ? -6.860 -8.390 9.920 1.00 89.56 95 ASP A N 1
ATOM 733 C CA . ASP A 1 95 ? -6.834 -9.780 10.356 1.00 89.56 95 ASP A CA 1
ATOM 734 C C . ASP A 1 95 ? -6.859 -10.730 9.149 1.00 89.56 95 ASP A C 1
ATOM 736 O O . ASP A 1 95 ? -7.591 -10.529 8.179 1.00 89.56 95 ASP A O 1
ATOM 740 N N . CYS A 1 96 ? -6.097 -11.827 9.219 1.00 87.06 96 CYS A N 1
ATOM 741 C CA . CYS A 1 96 ? -6.037 -12.812 8.131 1.00 87.06 96 CYS A CA 1
ATOM 742 C C . CYS A 1 96 ? -7.419 -13.401 7.790 1.00 87.06 96 CYS A C 1
ATOM 744 O O . CYS A 1 96 ? -7.672 -13.737 6.637 1.00 87.06 96 CYS A O 1
ATOM 746 N N . ALA A 1 97 ? -8.324 -13.497 8.773 1.00 89.44 97 ALA A N 1
ATOM 747 C CA . ALA A 1 97 ? -9.695 -13.965 8.568 1.00 89.44 97 ALA A CA 1
ATOM 748 C C . ALA A 1 97 ? -10.510 -13.033 7.651 1.00 89.44 97 ALA A C 1
ATOM 750 O O . ALA A 1 97 ? -11.318 -13.509 6.851 1.00 89.44 97 ALA A O 1
ATOM 751 N N . ASP A 1 98 ? -10.257 -11.722 7.702 1.00 90.12 98 ASP A N 1
ATOM 752 C CA . ASP A 1 98 ? -10.918 -10.745 6.830 1.00 90.12 98 ASP A CA 1
ATOM 753 C C . ASP A 1 98 ? -10.409 -10.831 5.387 1.00 90.12 98 ASP A C 1
ATOM 755 O O . ASP A 1 98 ? -11.111 -10.435 4.453 1.00 90.12 98 ASP A O 1
ATOM 759 N N . LEU A 1 99 ? -9.212 -11.392 5.200 1.00 93.44 99 LEU A N 1
ATOM 760 C CA . LEU A 1 99 ? -8.518 -11.525 3.921 1.00 93.44 99 LEU A CA 1
ATOM 761 C C . LEU A 1 99 ? -8.570 -12.943 3.334 1.00 93.44 99 LEU A C 1
ATOM 763 O O . LEU A 1 99 ? -7.977 -13.186 2.285 1.00 93.44 99 LEU A O 1
ATOM 767 N N . ALA A 1 100 ? -9.264 -13.884 3.976 1.00 94.12 100 ALA A N 1
ATOM 768 C CA . ALA A 1 100 ? -9.372 -15.253 3.483 1.00 94.12 100 ALA A CA 1
ATOM 769 C C . ALA A 1 100 ? -9.926 -15.295 2.044 1.00 94.12 100 ALA A C 1
ATOM 771 O O . ALA A 1 100 ? -10.907 -14.614 1.718 1.00 94.12 100 ALA A O 1
ATOM 772 N N . GLY A 1 101 ? -9.291 -16.096 1.186 1.00 95.12 101 GLY A N 1
ATOM 773 C CA . GLY A 1 101 ? -9.621 -16.212 -0.237 1.00 95.12 101 GLY A CA 1
ATOM 774 C C . GLY A 1 101 ? -9.010 -15.130 -1.137 1.00 95.12 101 GLY A C 1
ATOM 775 O O . GLY A 1 101 ? -9.179 -15.196 -2.352 1.00 95.12 101 GLY A O 1
ATOM 776 N N . VAL A 1 102 ? -8.299 -14.141 -0.585 1.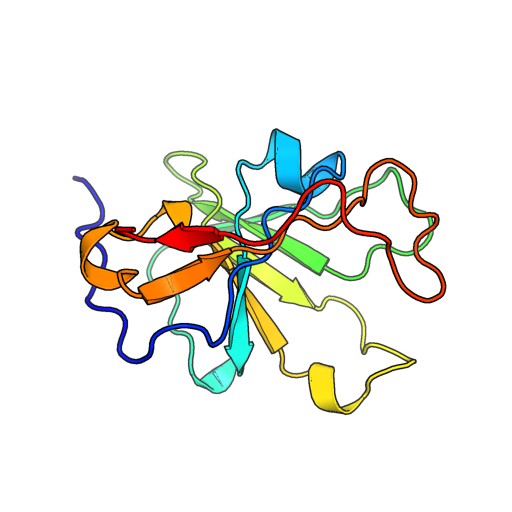00 97.00 102 VAL A N 1
ATOM 777 C CA . VAL A 1 102 ? -7.621 -13.115 -1.390 1.00 97.00 102 VAL A CA 1
ATOM 778 C C . VAL A 1 102 ? -6.302 -13.662 -1.944 1.00 97.00 102 VAL A C 1
ATOM 780 O O . VAL A 1 102 ? -5.500 -14.253 -1.217 1.00 97.00 102 VAL A O 1
ATOM 783 N N . GLU A 1 103 ? -6.062 -13.433 -3.237 1.00 98.12 103 GLU A N 1
ATOM 784 C CA . GLU A 1 103 ? -4.809 -13.775 -3.914 1.00 98.12 103 GLU A CA 1
ATOM 785 C C . GLU A 1 103 ? -3.683 -12.816 -3.500 1.00 98.12 103 GLU A C 1
ATOM 787 O O . GLU A 1 103 ? -3.799 -11.598 -3.650 1.00 98.12 103 GLU A O 1
ATOM 792 N N . ILE A 1 104 ? -2.554 -13.356 -3.044 1.00 98.19 104 ILE A N 1
ATOM 793 C CA . ILE A 1 104 ? -1.295 -12.628 -2.890 1.00 98.19 104 ILE A CA 1
ATOM 794 C C . ILE A 1 104 ? -0.413 -12.912 -4.101 1.00 98.19 104 ILE A C 1
ATOM 796 O O . ILE A 1 104 ? -0.081 -14.058 -4.403 1.00 98.19 104 ILE A O 1
ATOM 800 N N . ARG A 1 105 ? 0.031 -11.842 -4.750 1.00 98.19 105 ARG A N 1
ATOM 801 C CA . ARG A 1 105 ? 1.005 -11.835 -5.837 1.00 98.19 105 ARG A CA 1
ATOM 802 C C . ARG A 1 105 ? 2.335 -11.296 -5.338 1.00 98.19 105 ARG A C 1
ATOM 804 O O . ARG A 1 105 ? 2.389 -10.457 -4.440 1.00 98.19 105 ARG A O 1
ATOM 811 N N . PHE A 1 106 ? 3.417 -11.722 -5.983 1.00 97.94 106 PHE A N 1
ATOM 812 C CA . PHE A 1 106 ? 4.773 -11.404 -5.541 1.00 97.94 106 PHE A CA 1
ATOM 813 C C . PHE A 1 106 ? 5.585 -10.696 -6.631 1.00 97.94 106 PHE A C 1
ATOM 815 O O . PHE A 1 106 ? 6.436 -11.332 -7.257 1.00 97.94 106 PHE A O 1
ATOM 822 N N . PRO A 1 107 ? 5.333 -9.402 -6.907 1.00 97.00 107 PRO A N 1
ATOM 823 C CA . PRO A 1 107 ? 6.145 -8.635 -7.846 1.00 97.00 107 PRO A CA 1
ATOM 824 C C . PRO A 1 107 ? 7.640 -8.651 -7.493 1.00 97.00 107 PRO A C 1
ATOM 826 O O . PRO A 1 107 ? 8.016 -8.502 -6.326 1.00 97.00 107 PRO A O 1
ATOM 829 N N . GLU A 1 108 ? 8.482 -8.788 -8.516 1.00 95.94 108 GLU A N 1
ATOM 830 C CA . GLU A 1 108 ? 9.933 -8.616 -8.446 1.00 95.94 108 GLU A CA 1
ATOM 831 C C . GLU A 1 108 ? 10.277 -7.149 -8.725 1.00 95.94 108 GLU A C 1
ATOM 833 O O . GLU A 1 108 ? 10.484 -6.731 -9.864 1.00 95.94 108 GLU A O 1
ATOM 838 N N . GLY A 1 109 ? 10.261 -6.347 -7.664 1.00 93.19 109 GLY A N 1
ATOM 839 C CA . GLY A 1 109 ? 10.533 -4.918 -7.722 1.00 93.19 109 GLY A CA 1
ATOM 840 C C . GLY A 1 109 ? 11.962 -4.537 -7.348 1.00 93.19 109 GLY A C 1
ATOM 841 O O . GLY A 1 109 ? 12.304 -3.362 -7.476 1.00 93.19 109 GLY A O 1
ATOM 842 N N . ARG A 1 110 ? 12.799 -5.468 -6.870 1.00 92.38 110 ARG A N 1
ATOM 843 C CA . ARG A 1 110 ? 14.214 -5.181 -6.576 1.00 92.38 110 ARG A CA 1
ATOM 844 C C . ARG A 1 110 ? 15.015 -5.015 -7.863 1.00 92.38 110 ARG A C 1
ATOM 846 O O . ARG A 1 110 ? 15.882 -4.149 -7.920 1.00 92.38 110 ARG A O 1
ATOM 853 N N . SER A 1 111 ? 14.699 -5.812 -8.878 1.00 90.19 111 SER A N 1
ATOM 854 C CA . SER A 1 111 ? 15.333 -5.749 -10.202 1.00 90.19 111 SER A CA 1
ATOM 855 C C . SER A 1 111 ? 14.580 -4.876 -11.215 1.00 90.19 111 SER A C 1
ATOM 857 O O . SER A 1 111 ? 14.976 -4.828 -12.376 1.00 90.19 111 SER A O 1
ATOM 859 N N . TRP A 1 112 ? 13.500 -4.199 -10.811 1.00 86.75 112 TRP A N 1
ATOM 860 C CA . TRP A 1 112 ? 12.685 -3.381 -11.711 1.00 86.75 112 TRP A CA 1
ATOM 861 C C . TRP A 1 112 ? 13.181 -1.931 -11.768 1.00 86.75 112 TRP A C 1
ATOM 863 O O . TRP A 1 112 ? 13.302 -1.263 -10.743 1.00 86.75 112 TRP A O 1
ATOM 873 N N . ASP A 1 113 ? 13.412 -1.425 -12.977 1.00 79.50 113 ASP A N 1
ATOM 874 C CA . ASP A 1 113 ? 13.907 -0.068 -13.254 1.00 79.50 113 ASP A CA 1
ATOM 875 C C . ASP A 1 113 ? 12.816 1.021 -13.178 1.00 79.50 113 ASP A C 1
ATOM 877 O O . ASP A 1 113 ? 13.088 2.210 -13.347 1.00 79.50 113 ASP A O 1
ATOM 881 N N . GLY A 1 114 ? 11.568 0.630 -12.906 1.00 75.19 114 GLY A N 1
ATOM 882 C CA . GLY A 1 114 ? 10.424 1.539 -12.879 1.00 75.19 114 GLY A CA 1
ATOM 883 C C . GLY A 1 114 ? 9.749 1.743 -14.237 1.00 75.19 114 GLY A C 1
ATOM 884 O O . GLY A 1 114 ? 8.804 2.535 -14.331 1.00 75.19 114 GLY A O 1
ATOM 885 N N . VAL A 1 115 ? 10.189 1.038 -15.283 1.00 74.25 115 VAL A N 1
ATOM 886 C CA . VAL A 1 115 ? 9.670 1.141 -16.651 1.00 74.25 115 VAL A CA 1
ATOM 887 C C . VAL A 1 115 ? 9.074 -0.199 -17.098 1.00 74.25 115 VAL A C 1
ATOM 889 O O . VAL A 1 115 ? 9.538 -1.276 -16.753 1.00 74.25 115 VAL A O 1
ATOM 892 N N . GLY A 1 116 ? 7.990 -0.164 -17.876 1.00 77.00 116 GLY A N 1
ATOM 893 C CA . GLY A 1 116 ? 7.395 -1.392 -18.420 1.00 77.00 116 GLY A CA 1
ATOM 894 C C . GLY A 1 116 ? 6.585 -2.200 -17.400 1.00 77.00 116 GLY A C 1
ATOM 895 O O . GLY A 1 116 ? 5.894 -1.612 -16.565 1.00 77.00 116 GLY A O 1
ATOM 896 N N . GLN A 1 117 ? 6.570 -3.522 -17.569 1.00 83.50 117 GLN A N 1
ATOM 897 C CA . GLN A 1 117 ? 5.969 -4.486 -16.643 1.00 83.50 117 GLN A CA 1
ATOM 898 C C . GLN A 1 117 ? 7.061 -5.046 -15.723 1.00 83.50 117 GLN A C 1
ATOM 900 O O . GLN A 1 117 ? 8.207 -5.179 -16.143 1.00 83.50 117 GLN A O 1
ATOM 905 N N . TYR A 1 118 ? 6.699 -5.386 -14.489 1.00 86.44 118 TYR A N 1
ATOM 906 C CA . TYR A 1 118 ? 7.576 -6.101 -13.562 1.00 86.44 118 TYR A CA 1
ATOM 907 C C . TYR A 1 118 ? 7.352 -7.616 -13.666 1.00 86.44 118 TYR A C 1
ATOM 909 O O . TYR A 1 118 ? 6.256 -8.070 -14.000 1.00 86.44 118 TYR A O 1
ATOM 917 N N . ALA A 1 119 ? 8.390 -8.397 -13.364 1.00 93.94 119 ALA A N 1
ATOM 918 C CA . ALA A 1 119 ? 8.289 -9.849 -13.232 1.00 93.94 119 ALA A CA 1
ATOM 919 C C . ALA A 1 119 ? 7.672 -10.244 -11.874 1.00 93.94 119 ALA A C 1
ATOM 921 O O . ALA A 1 119 ? 7.395 -9.387 -11.032 1.00 93.94 119 ALA A O 1
ATOM 922 N N . TYR A 1 120 ? 7.488 -11.546 -11.643 1.00 96.50 120 TYR A N 1
ATOM 923 C CA . TYR A 1 120 ? 7.065 -12.102 -10.355 1.00 96.50 120 TYR A CA 1
ATOM 924 C C . TYR A 1 120 ? 8.157 -13.011 -9.787 1.00 96.50 120 TYR A C 1
ATOM 926 O O . TYR A 1 120 ? 8.686 -13.864 -10.498 1.00 96.50 120 TYR A O 1
ATOM 934 N N . ARG A 1 121 ? 8.488 -12.843 -8.502 1.00 96.75 121 ARG A N 1
ATOM 935 C CA . ARG A 1 121 ? 9.563 -13.591 -7.819 1.00 96.75 121 ARG A CA 1
ATOM 936 C C . ARG A 1 121 ? 9.151 -14.996 -7.369 1.00 96.75 121 ARG A C 1
ATOM 938 O O . ARG A 1 121 ? 10.013 -15.801 -7.032 1.00 96.75 121 ARG A O 1
ATOM 945 N N . LYS A 1 122 ? 7.846 -15.280 -7.319 1.00 96.81 122 LYS A N 1
ATOM 946 C CA . LYS A 1 122 ? 7.262 -16.609 -7.065 1.00 96.81 122 LYS A CA 1
ATOM 947 C C . LYS A 1 122 ? 5.787 -16.642 -7.479 1.00 96.81 122 LYS A C 1
ATOM 949 O O . LYS A 1 122 ? 5.188 -15.587 -7.702 1.00 96.81 122 LYS A O 1
ATOM 954 N N . SER A 1 123 ? 5.223 -17.846 -7.558 1.00 97.69 123 SER A N 1
ATOM 955 C CA . SER A 1 123 ? 3.807 -18.058 -7.875 1.00 97.69 123 SER A CA 1
ATOM 956 C C . SER A 1 123 ? 2.878 -17.413 -6.838 1.00 97.69 123 SER A C 1
ATOM 958 O O . SER A 1 123 ? 3.245 -17.365 -5.658 1.00 97.69 123 SER A O 1
ATOM 960 N N . PRO A 1 124 ? 1.689 -16.932 -7.251 1.00 97.69 124 PRO A N 1
ATOM 961 C CA . PRO A 1 124 ? 0.680 -16.428 -6.327 1.00 97.69 124 PRO A CA 1
ATOM 962 C C . PRO A 1 124 ? 0.203 -17.488 -5.330 1.00 97.69 124 PRO A C 1
ATOM 964 O O . PRO A 1 124 ? 0.289 -18.687 -5.595 1.00 97.69 124 PRO A O 1
ATOM 967 N N . THR A 1 125 ? -0.320 -17.033 -4.195 1.00 97.69 125 THR A N 1
ATOM 968 C CA . THR A 1 125 ? -0.901 -17.883 -3.141 1.00 97.69 125 THR A CA 1
ATOM 969 C C . THR A 1 125 ? -2.237 -17.314 -2.687 1.00 97.69 125 THR A C 1
ATOM 971 O O . THR A 1 125 ? -2.401 -16.096 -2.698 1.00 97.69 125 THR A O 1
ATOM 974 N N . ILE A 1 126 ? -3.159 -18.154 -2.226 1.00 97.75 126 ILE A N 1
ATOM 975 C CA . ILE A 1 126 ? -4.433 -17.713 -1.650 1.00 97.75 126 ILE A CA 1
ATOM 976 C C . ILE A 1 126 ? -4.332 -17.715 -0.123 1.00 97.75 126 ILE A C 1
ATOM 978 O O . ILE A 1 126 ? -3.781 -18.639 0.472 1.00 97.75 126 ILE A O 1
ATOM 982 N N . ILE A 1 127 ? -4.832 -16.667 0.533 1.00 94.69 127 ILE A N 1
ATOM 983 C CA . ILE A 1 127 ? -4.849 -16.608 2.001 1.00 94.69 127 ILE A CA 1
ATOM 984 C C . ILE A 1 127 ? -5.855 -17.623 2.551 1.00 94.69 127 ILE A C 1
ATOM 986 O O . ILE A 1 127 ? -7.043 -17.553 2.234 1.00 94.69 127 ILE A O 1
ATOM 990 N N . GLY A 1 128 ? -5.388 -18.493 3.448 1.00 89.12 128 GLY A N 1
ATOM 991 C CA . GLY A 1 128 ? -6.217 -19.492 4.130 1.00 89.12 128 GLY A CA 1
ATOM 992 C C . GLY A 1 128 ? -6.301 -20.849 3.426 1.00 89.12 128 GLY A C 1
ATOM 993 O O . GLY A 1 128 ? -7.020 -21.713 3.922 1.00 89.12 128 GLY A O 1
ATOM 994 N N . GLU A 1 129 ? -5.576 -21.027 2.318 1.00 83.38 129 GLU A N 1
ATOM 995 C CA . GLU A 1 129 ? -5.321 -22.330 1.681 1.00 83.38 129 GLU A CA 1
ATOM 996 C C . GLU A 1 129 ? -4.013 -22.970 2.167 1.00 83.38 129 GLU A C 1
ATOM 998 O O . GLU A 1 129 ? -3.069 -22.223 2.525 1.00 83.38 129 GLU A O 1
#

Radius of gyration: 14.51 Å; Cα contacts (8 Å, |Δi|>4): 233; chains: 1; bounding box: 32×35×41 Å

pLDDT: mean 87.37, std 14.98, range [26.73, 98.19]